Protein AF-A0A2H1KQL1-F1 (afdb_monomer_lite)

InterPro domains:
  IPR047808 Periplasmic metallochaperone CueP-like [NF038094] (17-160)
  IPR047808 Periplasmic metallochaperone CueP-like [PF21172] (20-159)

Secondary structure (DSSP, 8-state):
--HHHHHHHTT-TT--HHHHHHHHHTS-GGGS-SS-EEEE-SSEEEEE-SS-EEEEEPPTTEEEEEE--BSS-----SSEETTT---S-TT-EEEEEEEETTT--EEEEEEEE--TTS-EEEEEESS-EEEEEEEETTEEEEEEEE-STT--SEE---B--

Foldseek 3Di:
DDPQVVCVVLVNHPPAQVRVLVVLLQDALVRFDPQWKWWFALFWIWIDGPPDIDIGGDDQFKGKAKEAEDAPDFDDAFIDISRDAAHPQAQFKKQKWKAFPVPRDTPDGDIDTRHRRRIDMDIDTAQTKIKMWIDGPRWIWIDIFHSYNRTGSYHGPTHTD

Radius of gyration: 15.63 Å; chains: 1; bounding box: 38×32×42 Å

Structure (mmCIF, N/CA/C/O backbone):
data_AF-A0A2H1KQL1-F1
#
_entry.id   AF-A0A2H1KQL1-F1
#
loop_
_atom_site.group_PDB
_atom_site.id
_atom_site.type_symbol
_atom_site.label_atom_id
_atom_site.label_alt_id
_atom_site.label_comp_id
_atom_site.label_asym_id
_atom_site.label_entity_id
_atom_site.label_seq_id
_atom_site.pdbx_PDB_ins_code
_atom_site.Cartn_x
_atom_site.Cartn_y
_atom_site.Cartn_z
_atom_site.occupancy
_atom_site.B_iso_or_equiv
_atom_site.auth_seq_id
_atom_site.auth_comp_id
_atom_site.auth_asym_id
_atom_site.auth_atom_id
_atom_site.pdbx_PDB_model_num
ATOM 1 N N . MET A 1 1 ? 18.008 3.345 -21.629 1.00 81.75 1 MET A N 1
ATOM 2 C CA . MET A 1 1 ? 16.751 3.047 -22.335 1.00 81.75 1 MET A CA 1
ATOM 3 C C . MET A 1 1 ? 15.772 4.168 -21.994 1.00 81.75 1 MET A C 1
ATOM 5 O O . MET A 1 1 ? 15.977 4.831 -20.980 1.00 81.75 1 MET A O 1
ATOM 9 N N . SER A 1 2 ? 14.810 4.505 -22.848 1.00 91.75 2 SER A N 1
ATOM 10 C CA . SER A 1 2 ? 13.774 5.486 -22.477 1.00 91.75 2 SER A CA 1
ATOM 11 C C . SER A 1 2 ? 12.821 4.902 -21.426 1.00 91.75 2 SER A C 1
ATOM 13 O O . SER A 1 2 ? 12.757 3.687 -21.262 1.00 91.75 2 SER A O 1
ATOM 15 N N . THR A 1 3 ? 12.076 5.753 -20.716 1.00 92.56 3 THR A N 1
ATOM 16 C CA . THR A 1 3 ? 11.046 5.309 -19.761 1.00 92.56 3 THR A CA 1
ATOM 17 C C . THR A 1 3 ? 10.024 4.377 -20.415 1.00 92.56 3 THR A C 1
ATOM 19 O O . THR A 1 3 ? 9.712 3.327 -19.874 1.00 92.56 3 THR A O 1
ATOM 22 N N . GLU A 1 4 ? 9.545 4.714 -21.612 1.00 93.56 4 GLU A N 1
ATOM 23 C CA . GLU A 1 4 ? 8.544 3.913 -22.329 1.00 93.56 4 GLU A CA 1
ATOM 24 C C . GLU A 1 4 ? 9.075 2.531 -22.742 1.00 93.56 4 GLU A C 1
ATOM 26 O O . GLU A 1 4 ? 8.373 1.525 -22.614 1.00 93.56 4 GLU A O 1
ATOM 31 N N . GLU A 1 5 ? 10.329 2.464 -23.198 1.00 94.44 5 GLU A N 1
ATOM 32 C CA . GLU A 1 5 ? 10.992 1.194 -23.510 1.00 94.44 5 GLU A CA 1
ATOM 33 C C . GLU A 1 5 ? 11.182 0.341 -22.245 1.00 94.44 5 GLU A C 1
ATOM 35 O O . GLU A 1 5 ? 10.897 -0.852 -22.294 1.00 94.44 5 GLU A O 1
ATOM 40 N N . PHE A 1 6 ? 11.571 0.952 -21.115 1.00 95.56 6 PHE A N 1
ATOM 41 C CA . PHE A 1 6 ? 11.702 0.267 -19.822 1.00 95.56 6 PHE A CA 1
ATOM 42 C C . PHE A 1 6 ? 10.375 -0.350 -19.380 1.00 95.56 6 PHE A C 1
ATOM 44 O O . PHE A 1 6 ? 10.298 -1.542 -19.093 1.00 95.56 6 PHE A O 1
ATOM 51 N N . LEU A 1 7 ? 9.306 0.450 -19.373 1.00 95.88 7 LEU A N 1
ATOM 52 C CA . LEU A 1 7 ? 7.980 -0.026 -18.985 1.00 95.88 7 LEU A CA 1
ATOM 53 C C . LEU A 1 7 ? 7.521 -1.163 -19.900 1.00 95.88 7 LEU A C 1
ATOM 55 O O . LEU A 1 7 ? 7.014 -2.172 -19.425 1.00 95.88 7 LEU A O 1
ATOM 59 N N . SER A 1 8 ? 7.743 -1.040 -21.209 1.00 95.44 8 SER A N 1
ATOM 60 C CA . SER A 1 8 ? 7.363 -2.076 -22.173 1.00 95.44 8 SER A CA 1
ATOM 61 C C . SER A 1 8 ? 8.130 -3.387 -21.976 1.00 95.44 8 SER A C 1
ATOM 63 O O . SER A 1 8 ? 7.524 -4.453 -22.084 1.00 95.44 8 SER A O 1
ATOM 65 N N . GLU A 1 9 ? 9.431 -3.330 -21.671 1.00 94.19 9 GLU A N 1
ATOM 66 C CA . GLU A 1 9 ? 10.261 -4.510 -21.377 1.00 94.19 9 GLU A CA 1
ATOM 67 C C . GLU A 1 9 ? 9.745 -5.280 -20.155 1.00 94.19 9 GLU A C 1
ATOM 69 O O . GLU A 1 9 ? 9.715 -6.510 -20.168 1.00 94.19 9 GLU A O 1
ATOM 74 N N . HIS A 1 10 ? 9.243 -4.560 -19.152 1.00 94.31 10 HIS A N 1
ATOM 75 C CA . HIS A 1 10 ? 8.687 -5.131 -17.926 1.00 94.31 10 HIS A CA 1
ATOM 76 C C . HIS A 1 10 ? 7.168 -5.383 -17.974 1.00 94.31 10 HIS A C 1
ATOM 78 O O . HIS A 1 10 ? 6.561 -5.673 -16.947 1.00 94.31 10 HIS A O 1
ATOM 84 N N . GLY A 1 11 ? 6.532 -5.295 -19.150 1.00 94.25 11 GLY A N 1
ATOM 85 C CA . GLY A 1 11 ? 5.097 -5.574 -19.310 1.00 94.25 11 GLY A CA 1
ATOM 86 C C . GLY A 1 11 ? 4.151 -4.470 -18.815 1.00 94.25 11 GLY A C 1
ATOM 87 O O . GLY A 1 11 ? 2.943 -4.674 -18.790 1.00 94.25 11 GLY A O 1
ATOM 88 N N . LEU A 1 12 ? 4.684 -3.293 -18.488 1.00 96.69 12 LEU A N 1
ATOM 89 C CA . LEU A 1 12 ? 3.972 -2.104 -17.999 1.00 96.69 12 LEU A CA 1
ATOM 90 C C . LEU A 1 12 ? 3.763 -1.043 -19.095 1.00 96.69 12 LEU A C 1
ATOM 92 O O . LEU A 1 12 ? 3.400 0.100 -18.823 1.00 96.69 12 LEU A O 1
ATOM 96 N N . GLY A 1 13 ? 4.052 -1.383 -20.353 1.00 96.38 13 GLY A N 1
ATOM 97 C CA . GLY A 1 13 ? 3.994 -0.448 -21.473 1.00 96.38 13 GLY A CA 1
ATOM 98 C C . GLY A 1 13 ? 2.612 0.194 -21.628 1.00 96.38 13 GLY A C 1
ATOM 99 O O . GLY A 1 13 ? 1.617 -0.501 -21.826 1.00 96.38 13 GLY A O 1
ATOM 100 N N . GLY A 1 14 ? 2.569 1.527 -21.580 1.00 95.38 14 GLY A N 1
ATOM 101 C CA . GLY A 1 14 ? 1.341 2.312 -21.721 1.00 95.38 14 GLY A CA 1
ATOM 102 C C . GLY A 1 14 ? 0.488 2.431 -20.455 1.00 95.38 14 GLY A C 1
ATOM 103 O O . GLY A 1 14 ? -0.539 3.098 -20.532 1.00 95.38 14 GLY A O 1
ATOM 104 N N . MET A 1 15 ? 0.905 1.828 -19.336 1.00 97.75 15 MET A N 1
ATOM 105 C CA . MET A 1 15 ? 0.253 1.992 -18.035 1.00 97.75 15 MET A CA 1
ATOM 106 C C . MET A 1 15 ? 0.673 3.307 -17.375 1.00 97.75 15 MET A C 1
ATOM 108 O O . MET A 1 15 ? 1.839 3.708 -17.466 1.00 97.75 15 MET A O 1
ATOM 112 N N . ASP A 1 16 ? -0.259 3.959 -16.685 1.00 96.75 16 ASP A N 1
ATOM 113 C CA . ASP A 1 16 ? 0.079 4.993 -15.704 1.00 96.75 16 ASP A CA 1
ATOM 114 C C . ASP A 1 16 ? 0.511 4.388 -14.349 1.00 96.75 16 ASP A C 1
ATOM 116 O O . ASP A 1 16 ? 0.588 3.168 -14.185 1.00 96.75 16 ASP A O 1
ATOM 120 N N . ALA A 1 17 ? 0.839 5.238 -13.368 1.00 97.19 17 ALA A N 1
ATOM 121 C CA . ALA A 1 17 ? 1.274 4.788 -12.044 1.00 97.19 17 ALA A CA 1
ATOM 122 C C . ALA A 1 17 ? 0.214 3.939 -11.319 1.00 97.19 17 ALA A C 1
ATOM 124 O O . ALA A 1 17 ? 0.558 2.956 -10.665 1.00 97.19 17 ALA A O 1
ATOM 125 N N . VAL A 1 18 ? -1.068 4.300 -11.448 1.00 97.56 18 VAL A N 1
ATOM 126 C CA . VAL A 1 18 ? -2.184 3.600 -10.797 1.00 97.56 18 VAL A CA 1
ATOM 127 C C . VAL A 1 18 ? -2.341 2.214 -11.408 1.00 97.56 18 VAL A C 1
ATOM 129 O O . VAL A 1 18 ? -2.368 1.217 -10.689 1.00 97.56 18 VAL A O 1
ATOM 132 N N . GLU A 1 19 ? -2.379 2.147 -12.737 1.00 97.88 19 GLU A N 1
ATOM 133 C CA . GLU A 1 19 ? -2.488 0.895 -13.482 1.00 97.88 19 GLU A CA 1
ATOM 134 C C . GLU A 1 19 ? -1.290 -0.028 -13.218 1.00 97.88 19 GLU A C 1
ATOM 136 O O . GLU A 1 19 ? -1.475 -1.231 -13.030 1.00 97.88 19 GLU A O 1
ATOM 141 N N . ALA A 1 20 ? -0.073 0.523 -13.149 1.00 97.75 20 ALA A N 1
ATOM 142 C CA . ALA A 1 20 ? 1.133 -0.244 -12.848 1.00 97.75 20 ALA A CA 1
ATOM 143 C C . ALA A 1 20 ? 1.121 -0.814 -11.419 1.00 97.75 20 ALA A C 1
ATOM 145 O O . ALA A 1 20 ? 1.458 -1.985 -11.232 1.00 97.75 20 ALA A O 1
ATOM 146 N N . ILE A 1 21 ? 0.712 -0.022 -10.420 1.00 98.12 21 ILE A N 1
ATOM 147 C CA . ILE A 1 21 ? 0.576 -0.481 -9.028 1.00 98.12 21 ILE A CA 1
ATOM 148 C C . ILE A 1 21 ? -0.454 -1.606 -8.935 1.00 98.12 21 ILE A C 1
ATOM 150 O O . ILE A 1 21 ? -0.135 -2.683 -8.426 1.00 98.12 21 ILE A O 1
ATOM 154 N N . ASP A 1 22 ? -1.660 -1.382 -9.464 1.00 97.00 22 ASP A N 1
ATOM 155 C CA . ASP A 1 22 ? -2.749 -2.358 -9.401 1.00 97.00 22 ASP A CA 1
ATOM 156 C C . ASP A 1 22 ? -2.356 -3.667 -10.098 1.00 97.00 22 ASP A C 1
ATOM 158 O O . ASP A 1 22 ? -2.635 -4.753 -9.584 1.00 97.00 22 ASP A O 1
ATOM 162 N N . HIS A 1 23 ? -1.682 -3.573 -11.249 1.00 96.62 23 HIS A N 1
ATOM 163 C CA . HIS A 1 23 ? -1.201 -4.731 -11.996 1.00 96.62 23 HIS A CA 1
ATOM 164 C C . HIS A 1 23 ? -0.169 -5.542 -11.205 1.00 96.62 23 HIS A C 1
ATOM 166 O O . HIS A 1 23 ? -0.309 -6.761 -11.083 1.00 96.62 23 HIS A O 1
ATOM 172 N N . LEU A 1 24 ? 0.855 -4.878 -10.663 1.00 97.00 24 LEU A N 1
ATOM 173 C CA . LEU A 1 24 ? 1.969 -5.539 -9.984 1.00 97.00 24 LEU A CA 1
ATOM 174 C C . LEU A 1 24 ? 1.575 -6.113 -8.617 1.00 97.00 24 LEU A C 1
ATOM 176 O O . LEU A 1 24 ? 2.013 -7.216 -8.285 1.00 97.00 24 LEU A O 1
ATOM 180 N N . ASP A 1 25 ? 0.746 -5.424 -7.821 1.00 96.44 25 ASP A N 1
ATOM 181 C CA . ASP A 1 25 ? 0.371 -5.934 -6.489 1.00 96.44 25 ASP A CA 1
ATOM 182 C C . ASP A 1 25 ? -0.496 -7.197 -6.595 1.00 96.44 25 ASP A C 1
ATOM 184 O O . ASP A 1 25 ? -0.340 -8.145 -5.821 1.00 96.44 25 ASP A O 1
ATOM 188 N N . GLN A 1 26 ? -1.368 -7.239 -7.608 1.00 95.19 26 GLN A N 1
ATOM 189 C CA . GLN A 1 26 ? -2.267 -8.364 -7.883 1.00 95.19 26 GLN A CA 1
ATOM 190 C C . GLN A 1 26 ? -1.593 -9.513 -8.640 1.00 95.19 26 GLN A C 1
ATOM 192 O O . GLN A 1 26 ? -2.182 -10.589 -8.776 1.00 95.19 26 GLN A O 1
ATOM 197 N N . GLN A 1 27 ? -0.372 -9.312 -9.140 1.00 95.62 27 GLN A N 1
ATOM 198 C CA . GLN A 1 27 ? 0.364 -10.346 -9.853 1.00 95.62 27 GLN A CA 1
ATOM 199 C C . GLN A 1 27 ? 0.666 -11.524 -8.922 1.00 95.62 27 GLN A C 1
ATOM 201 O O . GLN A 1 27 ? 1.243 -11.353 -7.839 1.00 95.62 27 GLN A O 1
ATOM 206 N N . ALA A 1 28 ? 0.293 -12.725 -9.378 1.00 95.69 28 ALA A N 1
ATOM 207 C CA . ALA A 1 28 ? 0.556 -13.974 -8.676 1.00 95.69 28 ALA A CA 1
ATOM 208 C C . ALA A 1 28 ? 2.045 -14.087 -8.353 1.00 95.69 28 ALA A C 1
ATOM 210 O O . ALA A 1 28 ? 2.900 -13.751 -9.173 1.00 95.69 28 ALA A O 1
ATOM 211 N N . VAL A 1 29 ? 2.364 -14.561 -7.154 1.00 94.62 29 VAL A N 1
ATOM 212 C CA . VAL A 1 29 ? 3.724 -14.474 -6.625 1.00 94.62 29 VAL A CA 1
ATOM 213 C C . VAL A 1 29 ? 4.714 -15.288 -7.459 1.00 94.62 29 VAL A C 1
ATOM 215 O O . VAL A 1 29 ? 5.859 -14.869 -7.621 1.00 94.62 29 VAL A O 1
ATOM 218 N N . ASP A 1 30 ? 4.269 -16.412 -8.019 1.00 94.31 30 ASP A N 1
ATOM 219 C CA . ASP A 1 30 ? 5.075 -17.262 -8.902 1.00 94.31 30 ASP A CA 1
ATOM 220 C C . ASP A 1 30 ? 5.325 -16.637 -10.287 1.00 94.31 30 ASP A C 1
ATOM 222 O O . ASP A 1 30 ? 6.279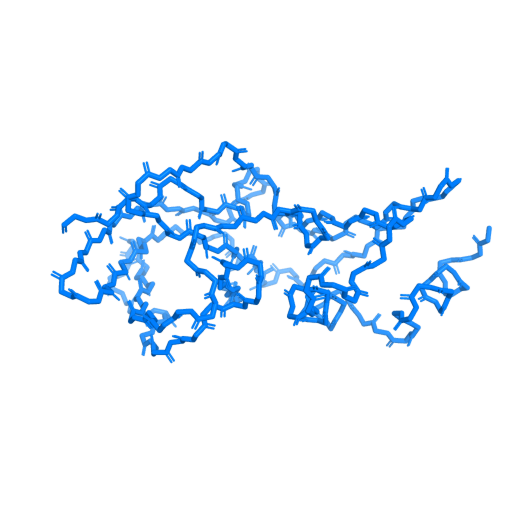 -17.020 -10.965 1.00 94.31 30 ASP A O 1
ATOM 226 N N . ASP A 1 31 ? 4.508 -15.660 -10.691 1.00 93.12 31 ASP A N 1
ATOM 227 C CA . ASP A 1 31 ? 4.631 -14.958 -11.971 1.00 93.12 31 ASP A CA 1
ATOM 228 C C . ASP A 1 31 ? 5.442 -13.659 -11.854 1.00 93.12 31 ASP A C 1
ATOM 230 O O . ASP A 1 31 ? 5.703 -13.015 -12.872 1.00 93.12 31 ASP A O 1
ATOM 234 N N . ARG A 1 32 ? 5.825 -13.237 -10.640 1.00 92.38 32 ARG A N 1
ATOM 235 C CA . ARG A 1 32 ? 6.496 -11.949 -10.419 1.00 92.38 32 ARG A CA 1
ATOM 236 C C . ARG A 1 32 ? 7.891 -11.909 -11.053 1.00 92.38 32 ARG A C 1
ATOM 238 O O . ARG A 1 32 ? 8.660 -12.865 -10.912 1.00 92.38 32 ARG A O 1
ATOM 245 N N . PRO A 1 33 ? 8.255 -10.788 -11.701 1.00 89.25 33 PRO A N 1
ATOM 246 C CA . PRO A 1 33 ? 9.581 -10.618 -12.282 1.00 89.25 33 PRO A CA 1
ATOM 247 C C . PRO A 1 33 ? 10.662 -10.660 -11.196 1.00 89.25 33 PRO A C 1
ATOM 249 O O . PRO A 1 33 ? 10.550 -10.012 -10.157 1.00 89.25 33 PRO A O 1
ATOM 252 N N . SER A 1 34 ? 11.732 -11.420 -11.438 1.00 89.69 34 SER A N 1
ATOM 253 C CA . SER A 1 34 ? 12.873 -11.509 -10.515 1.00 89.69 34 SER A CA 1
ATOM 254 C C . SER A 1 34 ? 13.871 -10.359 -10.665 1.00 89.69 34 SER A C 1
ATOM 256 O O . SER A 1 34 ? 14.737 -10.179 -9.814 1.00 89.69 34 SER A O 1
ATOM 258 N N . ASP A 1 35 ? 13.790 -9.637 -11.777 1.00 92.62 35 ASP A N 1
ATOM 259 C CA . ASP A 1 35 ? 14.696 -8.577 -12.218 1.00 92.62 35 ASP A CA 1
ATOM 260 C C . ASP A 1 35 ? 14.091 -7.171 -12.082 1.00 92.62 35 ASP A C 1
ATOM 262 O O . ASP A 1 35 ? 14.738 -6.197 -12.458 1.00 92.62 35 ASP A O 1
ATOM 266 N N . LEU A 1 36 ? 12.882 -7.061 -11.520 1.00 95.94 36 LEU A N 1
ATOM 267 C CA . LEU A 1 36 ? 12.198 -5.796 -11.271 1.00 95.94 36 LEU A CA 1
ATOM 268 C C . LEU A 1 36 ? 11.857 -5.643 -9.785 1.00 95.94 36 LEU A C 1
ATOM 270 O O . LEU A 1 36 ? 11.094 -6.416 -9.197 1.00 95.94 36 LEU A O 1
ATOM 274 N N . MET A 1 37 ? 12.377 -4.582 -9.185 1.00 96.75 37 MET A N 1
ATOM 275 C CA . MET A 1 37 ? 11.943 -4.091 -7.886 1.00 96.75 37 MET A CA 1
ATOM 276 C C . MET A 1 37 ? 10.946 -2.957 -8.095 1.00 96.75 37 MET A C 1
ATOM 278 O O . MET A 1 37 ? 11.219 -2.026 -8.844 1.00 96.75 37 MET A O 1
ATOM 282 N N . ALA A 1 38 ? 9.798 -3.034 -7.431 1.00 97.50 38 ALA A N 1
ATOM 283 C CA . ALA A 1 38 ? 8.793 -1.983 -7.477 1.00 97.50 38 ALA A CA 1
ATOM 284 C C . ALA A 1 38 ? 8.386 -1.599 -6.054 1.00 97.50 38 ALA A C 1
ATOM 286 O O . ALA A 1 38 ? 7.992 -2.463 -5.261 1.00 97.50 38 ALA A O 1
ATOM 287 N N . SER A 1 39 ? 8.515 -0.312 -5.744 1.00 98.00 39 SER A N 1
ATOM 288 C CA . SER A 1 39 ? 8.266 0.263 -4.424 1.00 98.00 39 SER A CA 1
ATOM 289 C C . SER A 1 39 ? 7.326 1.453 -4.533 1.00 98.00 39 SER A C 1
ATOM 291 O O . SER A 1 39 ? 7.538 2.339 -5.358 1.00 98.00 39 SER A O 1
ATOM 293 N N . VAL A 1 40 ? 6.293 1.464 -3.696 1.00 97.88 40 VAL A N 1
ATOM 294 C CA . VAL A 1 40 ? 5.293 2.534 -3.661 1.00 97.88 40 VAL A CA 1
ATOM 295 C C . VAL A 1 40 ? 5.632 3.504 -2.542 1.00 97.88 40 VAL A C 1
ATOM 297 O O . VAL A 1 40 ? 5.676 3.118 -1.373 1.00 97.88 40 VAL A O 1
ATOM 300 N N . TYR A 1 41 ? 5.851 4.756 -2.906 1.00 96.69 41 TYR A N 1
ATOM 301 C CA . TYR A 1 41 ? 6.018 5.897 -2.015 1.00 96.69 41 TYR A CA 1
ATOM 302 C C . TYR A 1 41 ? 4.707 6.707 -1.973 1.00 96.69 41 TYR A C 1
ATOM 304 O O . TYR A 1 41 ? 3.784 6.406 -2.736 1.00 96.69 41 TYR A O 1
ATOM 312 N N . PRO A 1 42 ? 4.570 7.687 -1.061 1.00 94.56 42 PRO A N 1
ATOM 313 C CA . PRO A 1 42 ? 3.327 8.448 -0.912 1.00 94.56 42 PRO A CA 1
ATOM 314 C C . PRO A 1 42 ? 2.848 9.147 -2.193 1.00 94.56 42 PRO A C 1
ATOM 316 O O . PRO A 1 42 ? 1.643 9.184 -2.446 1.00 94.56 42 PRO A O 1
ATOM 319 N N . ASP A 1 43 ? 3.782 9.656 -2.996 1.00 95.19 43 ASP A N 1
ATOM 320 C CA . ASP A 1 43 ? 3.554 10.481 -4.187 1.00 95.19 43 ASP A CA 1
ATOM 321 C C . ASP A 1 43 ? 4.113 9.876 -5.486 1.00 95.19 43 ASP A C 1
ATOM 323 O O . ASP A 1 43 ? 3.865 10.408 -6.566 1.00 95.19 43 ASP A O 1
ATOM 327 N N . GLU A 1 44 ? 4.816 8.745 -5.420 1.00 97.12 44 GLU A N 1
ATOM 328 C CA . GLU A 1 44 ? 5.447 8.121 -6.586 1.00 97.12 44 GLU A CA 1
ATOM 329 C C . GLU A 1 44 ? 5.542 6.590 -6.475 1.00 97.12 44 GLU A C 1
ATOM 331 O O . GLU A 1 44 ? 5.558 6.006 -5.391 1.00 97.12 44 GLU A O 1
ATOM 336 N N . VAL A 1 45 ? 5.625 5.910 -7.617 1.00 98.25 45 VAL A N 1
ATOM 337 C CA . VAL A 1 45 ? 6.078 4.517 -7.688 1.00 98.25 45 VAL A CA 1
ATOM 338 C C . VAL A 1 45 ? 7.437 4.474 -8.363 1.00 98.25 45 VAL A C 1
ATOM 340 O O . VAL A 1 45 ? 7.624 4.977 -9.474 1.00 98.25 45 VAL A O 1
ATOM 343 N N . VAL A 1 46 ? 8.389 3.846 -7.681 1.00 98.19 46 VAL A N 1
ATOM 344 C CA . VAL A 1 46 ? 9.757 3.667 -8.161 1.00 98.19 46 VAL A CA 1
ATOM 345 C C . VAL A 1 46 ? 9.918 2.236 -8.652 1.00 98.19 46 VAL A C 1
ATOM 347 O O . VAL A 1 46 ? 9.699 1.272 -7.914 1.00 98.19 46 VAL A O 1
ATOM 350 N N . LEU A 1 47 ? 10.302 2.108 -9.917 1.00 97.94 47 LEU A N 1
ATOM 351 C CA . LEU A 1 47 ? 10.523 0.861 -10.634 1.00 97.94 47 LEU A CA 1
ATOM 352 C C . LEU A 1 47 ? 12.013 0.743 -10.964 1.00 97.94 47 LEU A C 1
ATOM 354 O O . LEU A 1 47 ? 12.532 1.476 -11.805 1.00 97.94 47 LEU A O 1
ATOM 358 N N . ALA A 1 48 ? 12.707 -0.188 -10.323 1.00 97.00 48 ALA A N 1
ATOM 359 C CA . ALA A 1 48 ? 14.135 -0.412 -10.499 1.00 97.00 48 ALA A CA 1
ATOM 360 C C . ALA A 1 48 ? 14.398 -1.773 -11.157 1.00 97.00 48 ALA A C 1
ATOM 362 O O . ALA A 1 48 ? 14.095 -2.822 -10.588 1.00 97.00 48 ALA A O 1
ATOM 363 N N . GLY A 1 49 ? 14.978 -1.743 -12.358 1.00 93.50 49 GLY A N 1
ATOM 364 C CA . GLY A 1 49 ? 15.556 -2.912 -13.023 1.00 93.50 49 GLY A CA 1
ATOM 365 C C . GLY A 1 49 ? 17.056 -3.052 -12.731 1.00 93.50 49 GLY A C 1
ATOM 366 O O . GLY A 1 49 ? 17.620 -2.322 -11.917 1.00 93.50 49 GLY A O 1
ATOM 367 N N . GLU A 1 50 ? 17.755 -3.946 -13.440 1.00 87.94 50 GLU A N 1
ATOM 368 C CA . GLU A 1 50 ? 19.185 -4.216 -13.181 1.00 87.94 50 GLU A CA 1
ATOM 369 C C . GLU A 1 50 ? 20.117 -3.004 -13.392 1.00 87.94 50 GLU A C 1
ATOM 371 O O . GLU A 1 50 ? 21.148 -2.882 -12.729 1.00 87.94 50 GLU A O 1
ATOM 376 N N . ALA A 1 51 ? 19.793 -2.124 -14.345 1.00 88.25 51 ALA A N 1
ATOM 377 C CA . ALA A 1 51 ? 20.683 -1.043 -14.788 1.00 88.25 51 ALA A CA 1
ATOM 378 C C . ALA A 1 51 ? 20.024 0.344 -14.835 1.00 88.25 51 ALA A C 1
ATOM 380 O O . ALA A 1 51 ? 20.702 1.333 -15.128 1.00 88.25 51 ALA A O 1
ATOM 381 N N . GLN A 1 52 ? 18.715 0.420 -14.605 1.00 92.25 52 GLN A N 1
ATOM 382 C CA . GLN A 1 52 ? 17.935 1.643 -14.738 1.00 92.25 52 GLN A CA 1
ATOM 383 C C . GLN A 1 52 ? 16.800 1.662 -13.718 1.00 92.25 52 GLN A C 1
ATOM 385 O O . GLN A 1 52 ? 16.221 0.627 -13.403 1.00 92.25 52 GLN A O 1
ATOM 390 N N . GLU A 1 53 ? 16.481 2.868 -13.264 1.00 95.44 53 GLU A N 1
ATOM 391 C CA . GLU A 1 53 ? 15.331 3.180 -12.431 1.00 95.44 53 GLU A CA 1
ATOM 392 C C . GLU A 1 53 ? 14.410 4.144 -13.188 1.00 95.44 53 GLU A C 1
ATOM 394 O O . GLU A 1 53 ? 14.874 5.006 -13.947 1.00 95.44 53 GLU A O 1
ATOM 399 N N . VAL A 1 54 ? 13.107 3.954 -13.019 1.00 97.06 54 VAL A N 1
ATOM 400 C CA . VAL A 1 54 ? 12.032 4.781 -13.561 1.00 97.06 54 VAL A CA 1
ATOM 401 C C . VAL A 1 54 ? 11.080 5.121 -12.426 1.00 97.06 54 VAL A C 1
ATOM 403 O O . VAL A 1 54 ? 10.634 4.240 -11.700 1.00 97.06 54 VAL A O 1
ATOM 406 N N . THR A 1 55 ? 10.723 6.394 -12.343 1.00 98.00 55 THR A N 1
ATOM 407 C CA . THR A 1 55 ? 9.717 6.908 -11.418 1.00 98.00 55 THR A CA 1
ATOM 408 C C . THR A 1 55 ? 8.462 7.284 -12.191 1.00 98.00 55 THR A C 1
ATOM 410 O O . THR A 1 55 ? 8.566 7.906 -13.255 1.00 98.00 55 THR A O 1
ATOM 413 N N . LEU A 1 56 ? 7.293 6.929 -11.657 1.00 97.88 56 LEU A N 1
ATOM 414 C CA . LEU A 1 56 ? 5.997 7.419 -12.120 1.00 97.88 56 LEU A CA 1
ATOM 415 C C . LEU A 1 56 ? 5.291 8.143 -10.969 1.00 97.88 56 LEU A C 1
ATOM 417 O O . LEU A 1 56 ? 5.088 7.552 -9.910 1.00 97.88 56 LEU A O 1
ATOM 421 N N . ASP A 1 57 ? 4.900 9.395 -11.196 1.00 97.62 57 ASP A N 1
ATOM 422 C CA . ASP A 1 57 ? 4.173 10.194 -10.206 1.00 97.62 57 ASP A CA 1
ATOM 423 C C . ASP A 1 57 ? 2.755 9.632 -9.991 1.00 97.62 57 ASP A C 1
ATOM 425 O O . ASP A 1 57 ? 2.048 9.292 -10.951 1.00 97.62 57 ASP A O 1
ATOM 429 N N . LEU A 1 58 ? 2.321 9.551 -8.734 1.00 96.31 58 LEU A N 1
ATOM 430 C CA . LEU A 1 58 ? 0.937 9.246 -8.380 1.00 96.31 58 LEU A CA 1
ATOM 431 C C . LEU A 1 58 ? 0.051 10.489 -8.581 1.00 96.31 58 LEU A C 1
ATOM 433 O O . LEU A 1 58 ? 0.524 11.626 -8.563 1.00 96.31 58 LEU A O 1
ATOM 437 N N . PRO A 1 59 ? -1.269 10.308 -8.759 1.00 95.50 59 PRO A N 1
ATOM 438 C CA . PRO A 1 59 ? -2.203 11.430 -8.773 1.00 95.50 59 PRO A CA 1
ATOM 439 C C . PRO A 1 59 ? -2.200 12.194 -7.437 1.00 95.50 59 PRO A C 1
ATOM 441 O O . PRO A 1 59 ? -2.370 11.576 -6.393 1.00 95.50 59 PRO A O 1
ATOM 444 N N . GLU A 1 60 ? -2.134 13.532 -7.470 1.00 91.12 60 GLU A N 1
ATOM 445 C CA . GLU A 1 60 ? -2.017 14.393 -6.270 1.00 91.12 60 GLU A CA 1
ATOM 446 C C . GLU A 1 60 ? -3.102 14.161 -5.195 1.00 91.12 60 GLU A C 1
ATOM 448 O O . GLU A 1 60 ? -2.871 14.408 -4.015 1.00 91.12 60 GLU A O 1
ATOM 453 N N . GLU A 1 61 ? -4.295 13.699 -5.581 1.00 92.44 61 GLU A N 1
ATOM 454 C CA . GLU A 1 61 ? -5.447 13.504 -4.684 1.00 92.44 61 GLU A CA 1
ATOM 455 C C . GLU A 1 61 ? -5.578 12.066 -4.145 1.00 92.44 61 GLU A C 1
ATOM 457 O O . GLU A 1 61 ? -6.578 11.734 -3.499 1.00 92.44 61 GLU A O 1
ATOM 462 N N . LYS A 1 62 ? -4.625 11.178 -4.453 1.00 93.31 62 LYS A N 1
ATOM 463 C CA . LYS A 1 62 ? -4.703 9.758 -4.101 1.00 93.31 62 LYS A CA 1
ATOM 464 C C . LYS A 1 62 ? -3.389 9.234 -3.552 1.00 93.31 62 LYS A C 1
ATOM 466 O O . LYS A 1 62 ? -2.328 9.489 -4.103 1.00 93.31 62 LYS A O 1
ATOM 471 N N . SER A 1 63 ? -3.502 8.370 -2.556 1.00 96.38 63 SER A N 1
ATOM 472 C CA . SER A 1 63 ? -2.390 7.581 -2.041 1.00 96.38 63 SER A CA 1
ATOM 473 C C . SER A 1 63 ? -2.760 6.106 -2.042 1.00 96.38 63 SER A C 1
ATOM 475 O O . SER A 1 63 ? -3.926 5.739 -1.862 1.00 96.38 63 SER A O 1
ATOM 477 N N . TYR A 1 64 ? -1.759 5.260 -2.255 1.00 97.56 64 TYR A N 1
ATOM 478 C CA . TYR A 1 64 ? -1.919 3.817 -2.189 1.00 97.56 64 TYR A CA 1
ATOM 479 C C . TYR A 1 64 ? -1.396 3.293 -0.858 1.00 97.56 64 TYR A C 1
ATOM 481 O O . TYR A 1 64 ? -0.249 3.541 -0.484 1.00 97.56 64 TYR A O 1
ATOM 489 N N . VAL A 1 65 ? -2.239 2.546 -0.154 1.00 97.19 65 VAL A N 1
ATOM 490 C CA . VAL A 1 65 ? -1.891 1.896 1.108 1.00 97.19 65 VAL A CA 1
ATOM 491 C C . VAL A 1 65 ? -2.129 0.406 0.956 1.00 97.19 65 VAL A C 1
ATOM 493 O O . VAL A 1 65 ? -3.243 -0.026 0.660 1.00 97.19 65 VAL A O 1
ATOM 496 N N . SER A 1 66 ? -1.082 -0.386 1.169 1.00 97.88 66 SER A N 1
ATOM 497 C CA . SER A 1 66 ? -1.152 -1.842 1.116 1.00 97.88 66 SER A CA 1
ATOM 498 C C . SER A 1 66 ? -1.064 -2.427 2.518 1.00 97.88 66 SER A C 1
ATOM 500 O O . SER A 1 66 ? -0.166 -2.099 3.295 1.00 97.88 66 SER A O 1
ATOM 502 N N . ILE A 1 67 ? -2.024 -3.282 2.861 1.00 98.00 67 ILE A N 1
ATOM 503 C CA . ILE A 1 67 ? -2.246 -3.763 4.224 1.00 98.00 67 ILE A CA 1
ATOM 504 C C . ILE A 1 67 ? -2.063 -5.279 4.259 1.00 98.00 67 ILE A C 1
ATOM 506 O O . ILE A 1 67 ? -2.749 -6.003 3.540 1.00 98.00 67 ILE A O 1
ATOM 510 N N . ALA A 1 68 ? -1.181 -5.767 5.129 1.00 98.19 68 ALA A N 1
ATOM 511 C CA . ALA A 1 68 ? -0.997 -7.192 5.399 1.00 98.19 68 ALA A CA 1
ATOM 512 C C . ALA A 1 68 ? -1.222 -7.478 6.891 1.00 98.19 68 ALA A C 1
ATOM 514 O O . ALA A 1 68 ? -0.287 -7.380 7.693 1.00 98.19 68 ALA A O 1
ATOM 515 N N . PRO A 1 69 ? -2.456 -7.833 7.294 1.00 97.62 69 PRO A N 1
ATOM 516 C CA . PRO A 1 69 ? -2.721 -8.235 8.665 1.00 97.62 69 PRO A CA 1
ATOM 517 C C . PRO A 1 69 ? -2.086 -9.593 8.977 1.00 97.62 69 PRO A C 1
ATOM 519 O O . PRO A 1 69 ? -1.880 -10.431 8.096 1.00 97.62 69 PRO A O 1
ATOM 522 N N . TYR A 1 70 ? -1.815 -9.835 10.258 1.00 98.25 70 TYR A N 1
ATOM 523 C CA . TYR A 1 70 ? -1.221 -11.089 10.715 1.00 98.25 70 TYR A CA 1
ATOM 524 C C . TYR A 1 70 ? -1.815 -11.580 12.035 1.00 98.25 70 TYR A C 1
ATOM 526 O O . TYR A 1 70 ? -2.297 -10.818 12.867 1.00 98.25 70 TYR A O 1
ATOM 534 N N . VAL A 1 71 ? -1.739 -12.882 12.261 1.00 97.56 71 VAL A N 1
ATOM 535 C CA . VAL A 1 71 ? -2.085 -13.567 13.509 1.00 97.56 71 VAL A CA 1
ATOM 536 C C . VAL A 1 71 ? -0.813 -13.958 14.264 1.00 97.56 71 VAL A C 1
ATOM 538 O O . VAL A 1 71 ? -0.715 -13.715 15.477 1.00 97.56 71 VAL A O 1
ATOM 541 N N . SER A 1 72 ? 0.154 -14.580 13.574 1.00 96.06 72 SER A N 1
ATOM 542 C CA . SER A 1 72 ? 1.313 -15.208 14.227 1.00 96.06 72 SER A CA 1
ATOM 543 C C . SER A 1 72 ? 2.627 -14.490 13.957 1.00 96.06 72 SER A C 1
ATOM 545 O O . SER A 1 72 ? 3.395 -14.290 14.898 1.00 96.06 72 SER A O 1
ATOM 547 N N . THR A 1 73 ? 2.929 -14.129 12.711 1.00 94.25 73 THR A N 1
ATOM 548 C CA . THR A 1 73 ? 4.210 -13.498 12.344 1.00 94.25 73 THR A CA 1
ATOM 549 C C . THR A 1 73 ? 4.018 -12.346 11.366 1.00 94.25 73 THR A C 1
ATOM 551 O O . THR A 1 73 ? 3.183 -12.418 10.474 1.00 94.25 73 THR A O 1
ATOM 554 N N . THR A 1 74 ? 4.835 -11.306 11.529 1.00 97.06 74 THR A N 1
ATOM 555 C CA . THR A 1 74 ? 4.917 -10.156 10.626 1.00 97.06 74 THR A CA 1
ATOM 556 C C . THR A 1 74 ? 6.376 -9.823 10.305 1.00 97.06 74 THR A C 1
ATOM 558 O O . THR A 1 74 ? 7.296 -10.484 10.799 1.00 97.06 74 THR A O 1
ATOM 561 N N . HIS A 1 75 ? 6.577 -8.809 9.474 1.00 93.62 75 HIS A N 1
ATOM 562 C CA . HIS A 1 75 ? 7.864 -8.202 9.168 1.00 93.62 75 HIS A CA 1
ATOM 563 C C . HIS A 1 75 ? 7.722 -6.679 9.125 1.00 93.62 75 HIS A C 1
ATOM 565 O O . HIS A 1 75 ? 6.659 -6.157 8.786 1.00 93.62 75 HIS A O 1
ATOM 571 N N . ASP A 1 76 ? 8.810 -5.976 9.431 1.00 91.75 76 ASP A N 1
ATOM 572 C CA . ASP A 1 76 ? 8.847 -4.522 9.313 1.00 91.75 76 ASP A CA 1
ATOM 573 C C . ASP A 1 76 ? 8.835 -4.135 7.826 1.00 91.75 76 ASP A C 1
ATOM 575 O O . ASP A 1 76 ? 9.626 -4.651 7.029 1.00 91.75 76 ASP A O 1
ATOM 579 N N . CYS A 1 77 ? 7.938 -3.226 7.452 1.00 91.81 77 CYS A N 1
ATOM 580 C CA . CYS A 1 77 ? 7.788 -2.715 6.095 1.00 91.81 77 CYS A CA 1
ATOM 581 C C . CYS A 1 77 ? 7.295 -1.271 6.180 1.00 91.81 77 CYS A C 1
ATOM 583 O O . CYS A 1 77 ? 6.305 -1.006 6.850 1.00 91.81 77 CYS A O 1
ATOM 585 N N . PHE A 1 78 ? 7.998 -0.336 5.539 1.00 94.12 78 PHE A N 1
ATOM 586 C CA . PHE A 1 78 ? 7.624 1.083 5.571 1.00 94.12 78 PHE A CA 1
ATOM 587 C C . PHE A 1 78 ? 7.010 1.520 4.239 1.00 94.12 78 PHE A C 1
ATOM 589 O O . PHE A 1 78 ? 5.864 1.959 4.192 1.00 94.12 78 PHE A O 1
ATOM 596 N N . TYR A 1 79 ? 7.743 1.307 3.145 1.00 96.19 79 TYR A N 1
ATOM 597 C CA . TYR A 1 79 ? 7.229 1.475 1.789 1.00 96.19 79 TYR A CA 1
ATOM 598 C C . TYR A 1 79 ? 6.873 0.122 1.193 1.00 96.19 79 TYR A C 1
ATOM 600 O O . TYR A 1 79 ? 7.659 -0.825 1.288 1.00 96.19 79 TYR A O 1
ATOM 608 N N . HIS A 1 80 ? 5.686 0.026 0.598 1.00 96.06 80 HIS A N 1
ATOM 609 C CA . HIS A 1 80 ? 5.185 -1.236 0.071 1.00 96.06 80 HIS A CA 1
ATOM 610 C C . HIS A 1 80 ? 6.034 -1.688 -1.108 1.00 96.06 80 HIS A C 1
ATOM 612 O O . HIS A 1 80 ? 6.241 -0.930 -2.056 1.00 96.06 80 HIS A O 1
ATOM 618 N N . SER A 1 81 ? 6.515 -2.931 -1.062 1.00 95.19 81 SER A N 1
ATOM 619 C CA . SER A 1 81 ? 7.168 -3.553 -2.209 1.00 95.19 81 SER A CA 1
ATOM 620 C C . SER A 1 81 ? 6.190 -4.463 -2.936 1.00 95.19 81 SER A C 1
ATOM 622 O O . SER A 1 81 ? 5.861 -5.552 -2.460 1.00 95.19 81 SER A O 1
ATOM 624 N N . LEU A 1 82 ? 5.804 -4.042 -4.139 1.00 94.69 82 LEU A N 1
ATOM 625 C CA . LEU A 1 82 ? 4.856 -4.760 -4.988 1.00 94.69 82 LEU A CA 1
ATOM 626 C C . LEU A 1 82 ? 5.414 -6.113 -5.436 1.00 94.69 82 LEU A C 1
ATOM 628 O O . LEU A 1 82 ? 4.666 -7.074 -5.572 1.00 94.69 82 LEU A O 1
ATOM 632 N N . THR A 1 83 ? 6.733 -6.223 -5.625 1.00 92.31 83 THR A N 1
ATOM 633 C CA . THR A 1 83 ? 7.347 -7.438 -6.180 1.00 92.31 83 THR A CA 1
ATOM 634 C C . THR A 1 83 ? 7.936 -8.384 -5.133 1.00 92.31 83 THR A C 1
ATOM 636 O O . THR A 1 83 ? 8.036 -9.580 -5.407 1.00 92.31 83 THR A O 1
ATOM 639 N N . THR A 1 84 ? 8.264 -7.922 -3.916 1.00 91.06 84 THR A N 1
ATOM 640 C CA . THR A 1 84 ? 9.049 -8.739 -2.961 1.00 91.06 84 THR A CA 1
ATOM 641 C C . THR A 1 84 ? 8.377 -9.047 -1.620 1.00 91.06 84 THR A C 1
ATOM 643 O O . THR A 1 84 ? 8.662 -10.102 -1.044 1.00 91.06 84 THR A O 1
ATOM 646 N N . CYS A 1 85 ? 7.480 -8.192 -1.117 1.00 92.69 85 CYS A N 1
ATOM 647 C CA . CYS A 1 85 ? 6.867 -8.390 0.200 1.00 92.69 85 CYS A CA 1
ATOM 648 C C . CYS A 1 85 ? 5.858 -9.547 0.205 1.00 92.69 85 CYS A C 1
ATOM 650 O O . CYS A 1 85 ? 5.140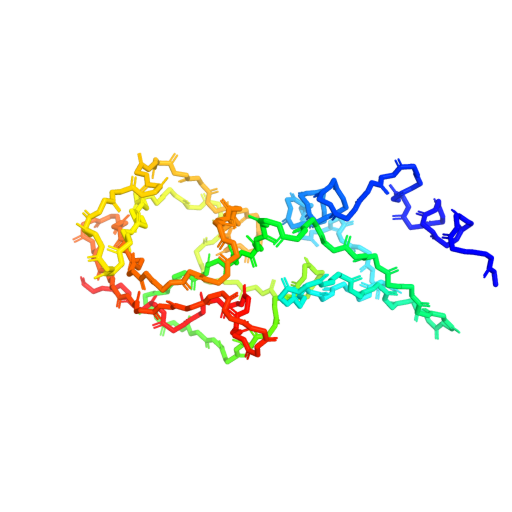 -9.773 -0.772 1.00 92.69 85 CYS A O 1
ATOM 652 N N . ARG A 1 86 ? 5.799 -10.272 1.333 1.00 95.00 86 ARG A N 1
ATOM 653 C CA . ARG A 1 86 ? 4.831 -11.349 1.591 1.00 95.00 86 ARG A CA 1
ATOM 654 C C . ARG A 1 86 ? 4.233 -11.229 2.994 1.00 95.00 86 ARG A C 1
ATOM 656 O O . ARG A 1 86 ? 4.964 -11.241 3.982 1.00 95.00 86 ARG A O 1
ATOM 663 N N . GLY A 1 87 ? 2.914 -11.131 3.063 1.00 96.75 87 GLY A N 1
ATOM 664 C CA . GLY A 1 87 ? 2.100 -11.225 4.266 1.00 96.75 87 GLY A CA 1
ATOM 665 C C . GLY A 1 87 ? 1.767 -12.673 4.631 1.00 96.75 87 GLY A C 1
ATOM 666 O O . GLY A 1 87 ? 1.931 -13.597 3.836 1.00 96.75 87 GLY A O 1
ATOM 667 N N . GLU A 1 88 ? 1.304 -12.872 5.865 1.00 97.50 88 GLU A N 1
ATOM 668 C CA . GLU A 1 88 ? 0.948 -14.195 6.395 1.00 97.50 88 GLU A CA 1
ATOM 669 C C . GLU A 1 88 ? -0.345 -14.750 5.771 1.00 97.50 88 GLU A C 1
ATOM 671 O O . GLU A 1 88 ? -0.451 -15.952 5.530 1.00 97.50 88 GLU A O 1
ATOM 676 N N . LEU A 1 89 ? -1.323 -13.879 5.513 1.00 97.12 89 LEU A N 1
ATOM 677 C CA . LEU A 1 89 ? -2.685 -14.251 5.134 1.00 97.12 89 LEU A CA 1
ATOM 678 C C . LEU A 1 89 ? -2.893 -14.116 3.621 1.00 97.12 89 LEU A C 1
ATOM 680 O O . LEU A 1 89 ? -3.541 -13.177 3.175 1.00 97.12 89 LEU A O 1
ATOM 684 N N . ALA A 1 90 ? -2.321 -15.022 2.825 1.00 97.50 90 ALA A N 1
ATOM 685 C CA . ALA A 1 90 ? -2.467 -15.041 1.364 1.00 97.50 90 ALA A CA 1
ATOM 686 C C . ALA A 1 90 ? -3.795 -15.656 0.904 1.00 97.50 90 ALA A C 1
ATOM 688 O O . ALA A 1 90 ? -4.147 -16.752 1.337 1.00 97.50 90 ALA A O 1
ATOM 689 N N . ASN A 1 91 ? -4.481 -14.997 -0.036 1.00 97.88 91 ASN A N 1
ATOM 690 C CA . ASN A 1 91 ? -5.774 -15.431 -0.585 1.00 97.88 91 ASN A CA 1
ATOM 691 C C . ASN A 1 91 ? -6.888 -15.602 0.473 1.00 97.88 91 ASN A C 1
ATOM 693 O O . ASN A 1 91 ? -7.799 -16.418 0.310 1.00 97.88 91 ASN A O 1
ATOM 697 N N . GLU A 1 92 ? -6.828 -14.821 1.551 1.00 98.31 92 GLU A N 1
ATOM 698 C CA . GLU A 1 92 ? -7.756 -14.878 2.678 1.00 98.31 92 GLU A CA 1
ATOM 699 C C . GLU A 1 92 ? -8.799 -13.764 2.609 1.00 98.31 92 GLU A C 1
ATOM 701 O O . GLU A 1 92 ? -8.530 -12.647 2.167 1.00 98.31 92 GLU A O 1
ATOM 706 N N . LYS A 1 93 ? -10.016 -14.059 3.074 1.00 98.25 93 LYS A N 1
ATOM 707 C CA . LYS A 1 93 ? -11.103 -13.072 3.119 1.00 98.25 93 LYS A CA 1
ATOM 708 C C . LYS A 1 93 ? -10.994 -12.194 4.355 1.00 98.25 93 LYS A C 1
ATOM 710 O O . LYS A 1 93 ? -10.913 -12.717 5.468 1.00 98.25 93 LYS A O 1
ATOM 715 N N . LEU A 1 94 ? -11.080 -10.886 4.154 1.00 98.19 94 LEU A N 1
ATOM 716 C CA . LEU A 1 94 ? -11.031 -9.872 5.201 1.00 98.19 94 LEU A CA 1
ATOM 717 C C . LEU A 1 94 ? -12.256 -8.963 5.095 1.00 98.19 94 LEU A C 1
ATOM 719 O O . LEU A 1 94 ? -12.629 -8.558 3.995 1.00 98.19 94 LEU A O 1
ATOM 723 N N . ASP A 1 95 ? -12.837 -8.606 6.235 1.00 98.31 95 ASP A N 1
ATOM 724 C CA . ASP A 1 95 ? -13.739 -7.459 6.330 1.00 98.31 95 ASP A CA 1
ATOM 725 C C . ASP A 1 95 ? -12.894 -6.252 6.754 1.00 98.31 95 ASP A C 1
ATOM 727 O O . ASP A 1 95 ? -12.275 -6.285 7.823 1.00 98.31 95 ASP A O 1
ATOM 731 N N . VAL A 1 96 ? -12.825 -5.224 5.904 1.00 98.19 96 VAL A N 1
ATOM 732 C CA . VAL A 1 96 ? -1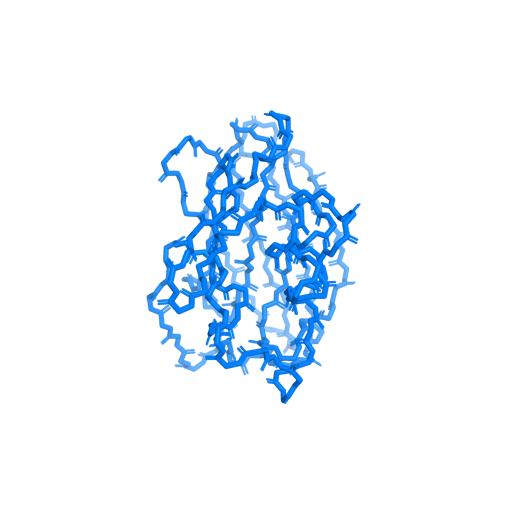1.940 -4.064 6.074 1.00 98.19 96 VAL A CA 1
ATOM 733 C C . VAL A 1 96 ? -12.762 -2.788 6.156 1.00 98.19 96 VAL A C 1
ATOM 735 O O . VAL A 1 96 ? -13.587 -2.498 5.290 1.00 98.19 96 VAL A O 1
ATOM 738 N N . GLN A 1 97 ? -12.485 -1.995 7.185 1.00 98.31 97 GLN A N 1
ATOM 739 C CA . GLN A 1 97 ? -13.067 -0.678 7.378 1.00 98.31 97 GLN A CA 1
ATOM 740 C C . GLN A 1 97 ? -11.960 0.359 7.536 1.00 98.31 97 GLN A C 1
ATOM 742 O O . GLN A 1 97 ? -11.076 0.203 8.373 1.00 98.31 97 GLN A O 1
ATOM 747 N N . ILE A 1 98 ? -12.027 1.428 6.744 1.00 98.00 98 ILE A N 1
ATOM 748 C CA . ILE A 1 98 ? -11.148 2.592 6.868 1.00 98.00 98 ILE A CA 1
ATOM 749 C C . ILE A 1 98 ? -12.006 3.789 7.243 1.00 98.00 98 ILE A C 1
ATOM 751 O O . ILE A 1 98 ? -12.916 4.164 6.499 1.00 98.00 98 ILE A O 1
ATOM 755 N N . THR A 1 99 ? -11.710 4.385 8.392 1.00 97.69 99 THR A N 1
ATOM 756 C CA . THR A 1 99 ? -12.454 5.523 8.939 1.00 97.69 99 THR A CA 1
ATOM 757 C C . THR A 1 99 ? -11.559 6.750 9.013 1.00 97.69 99 THR A C 1
ATOM 759 O O . THR A 1 99 ? -10.430 6.665 9.495 1.00 97.69 99 THR A O 1
ATOM 762 N N . ASP A 1 100 ? -12.073 7.886 8.557 1.00 95.88 100 ASP A N 1
ATOM 763 C CA . ASP A 1 100 ? -11.444 9.197 8.692 1.00 95.88 100 ASP A CA 1
ATOM 764 C C . ASP A 1 100 ? -11.412 9.624 10.167 1.00 95.88 100 ASP A C 1
ATOM 766 O O . ASP A 1 100 ? -12.445 9.664 10.841 1.00 95.88 100 ASP A O 1
ATOM 770 N N . SER A 1 101 ? -10.229 9.952 10.687 1.00 93.88 101 SER A N 1
ATOM 771 C CA . SER A 1 101 ? -10.065 10.263 12.114 1.00 93.88 101 SER A CA 1
ATOM 772 C C . SER A 1 101 ? -10.622 11.636 12.505 1.00 93.88 101 SER A C 1
ATOM 774 O O . SER A 1 101 ? -10.943 11.856 13.676 1.00 93.88 101 SER A O 1
ATOM 776 N N . ALA A 1 102 ? -10.742 12.569 11.559 1.00 91.38 102 ALA A N 1
ATOM 777 C CA . ALA A 1 102 ? -11.213 13.928 11.814 1.00 91.38 102 ALA A CA 1
ATOM 778 C C . ALA A 1 102 ? -12.747 14.024 11.805 1.00 91.38 102 ALA A C 1
ATOM 780 O O . ALA A 1 102 ? -13.335 14.757 12.604 1.00 91.38 102 ALA A O 1
ATOM 781 N N . THR A 1 103 ? -13.395 13.290 10.903 1.00 93.75 103 THR A N 1
ATOM 782 C CA . THR A 1 103 ? -14.846 13.328 10.662 1.00 93.75 103 THR A CA 1
ATOM 783 C C . THR A 1 103 ? -15.579 12.129 11.261 1.00 93.75 103 THR A C 1
ATOM 785 O O . THR A 1 103 ? -16.740 12.258 11.652 1.00 93.75 103 THR A O 1
ATOM 788 N N . GLY A 1 104 ? -14.906 10.981 11.385 1.00 93.69 104 GLY A N 1
ATOM 789 C CA . GLY A 1 104 ? -15.518 9.700 11.733 1.00 93.69 104 GLY A CA 1
ATOM 790 C C . GLY A 1 104 ? -16.252 9.030 10.567 1.00 93.69 104 GLY A C 1
ATOM 791 O O . GLY A 1 104 ? -16.950 8.037 10.786 1.00 93.69 104 GLY A O 1
ATOM 792 N N . ASP A 1 105 ? -16.128 9.564 9.349 1.00 94.81 105 ASP A N 1
ATOM 793 C CA . ASP A 1 105 ? -16.768 9.007 8.162 1.00 94.81 105 ASP A CA 1
ATOM 794 C C . ASP A 1 105 ? -16.019 7.763 7.665 1.00 94.81 105 ASP A C 1
ATOM 796 O O . ASP A 1 105 ? -14.789 7.690 7.679 1.00 94.81 105 ASP A O 1
ATOM 800 N N . ARG A 1 106 ? -16.772 6.760 7.202 1.00 95.19 106 ARG A N 1
ATOM 801 C CA . ARG A 1 106 ? -16.200 5.559 6.583 1.00 95.19 106 ARG A CA 1
ATOM 802 C C . ARG A 1 106 ? -15.813 5.869 5.144 1.00 95.19 106 ARG A C 1
ATOM 804 O O . ARG A 1 106 ? -16.682 6.182 4.331 1.00 95.19 106 ARG A O 1
ATOM 811 N N . VAL A 1 107 ? -14.526 5.748 4.844 1.00 95.06 107 VAL A N 1
ATOM 812 C CA . VAL A 1 107 ? -13.965 5.911 3.497 1.00 95.06 107 VAL A CA 1
ATOM 813 C C . VAL A 1 107 ? -13.982 4.578 2.748 1.00 95.06 107 VAL A C 1
ATOM 815 O O . VAL A 1 107 ? -14.297 4.555 1.563 1.00 95.06 107 VAL A O 1
ATOM 818 N N . ILE A 1 108 ? -13.716 3.474 3.454 1.00 96.62 108 ILE A N 1
ATOM 819 C CA . ILE A 1 108 ? -13.834 2.097 2.952 1.00 96.62 108 ILE A CA 1
ATOM 820 C C . ILE A 1 108 ? -14.635 1.274 3.965 1.00 96.62 108 ILE A C 1
ATOM 822 O O . ILE A 1 108 ? -14.450 1.425 5.175 1.00 96.62 108 ILE A O 1
ATOM 826 N N . ASP A 1 109 ? -15.522 0.412 3.476 1.00 97.06 109 ASP A N 1
ATOM 827 C CA . ASP A 1 109 ? -16.289 -0.555 4.272 1.00 97.06 109 ASP A CA 1
ATOM 828 C C . ASP A 1 109 ? -16.631 -1.749 3.371 1.00 97.06 109 ASP A C 1
ATOM 830 O O . ASP A 1 109 ? -17.745 -1.861 2.857 1.00 97.06 109 ASP A O 1
ATOM 834 N N . ASP A 1 110 ? -15.627 -2.587 3.108 1.00 95.56 110 ASP A N 1
ATOM 835 C CA . ASP A 1 110 ? -15.672 -3.618 2.073 1.00 95.56 110 ASP A CA 1
ATOM 836 C C . ASP A 1 110 ? -15.182 -4.976 2.579 1.00 95.56 110 ASP A C 1
ATOM 838 O O . ASP A 1 110 ? -14.316 -5.091 3.448 1.00 95.56 110 ASP A O 1
ATOM 842 N N . GLN A 1 111 ? -15.716 -6.031 1.965 1.00 97.56 111 GLN A N 1
ATOM 843 C CA . GLN A 1 111 ? -15.163 -7.372 2.082 1.00 97.56 111 GLN A CA 1
ATOM 844 C C . GLN A 1 111 ? -14.220 -7.625 0.906 1.00 97.56 111 GLN A C 1
ATOM 846 O O . GLN A 1 111 ? -14.653 -7.666 -0.249 1.00 97.56 111 GLN A O 1
ATOM 851 N N . VAL A 1 112 ? -12.942 -7.843 1.204 1.00 97.19 112 VAL A N 1
ATOM 852 C CA . VAL A 1 112 ? -11.892 -8.085 0.208 1.00 97.19 112 VAL A CA 1
ATOM 853 C C . VAL A 1 112 ? -11.283 -9.471 0.382 1.00 97.19 112 VAL A C 1
ATOM 855 O O . VAL A 1 112 ? -11.475 -10.145 1.394 1.00 97.19 112 VAL A O 1
ATOM 858 N N . THR A 1 113 ? -10.555 -9.926 -0.632 1.00 98.12 113 THR A N 1
ATOM 859 C CA . THR A 1 113 ? -9.660 -11.083 -0.520 1.00 98.12 113 THR A CA 1
ATOM 860 C C . THR A 1 113 ? -8.244 -10.567 -0.706 1.00 98.12 113 THR A C 1
ATOM 862 O O . THR A 1 113 ? -8.006 -9.832 -1.664 1.00 98.12 113 THR A O 1
ATOM 865 N N . THR A 1 114 ? -7.332 -10.903 0.203 1.00 98.12 114 THR A N 1
ATOM 866 C CA . THR A 1 114 ? -5.915 -10.571 0.024 1.00 98.12 114 THR A CA 1
ATOM 867 C C . THR A 1 114 ? -5.382 -11.226 -1.243 1.00 98.12 114 THR A C 1
ATOM 869 O O . THR A 1 114 ? -5.836 -12.298 -1.651 1.00 98.12 114 THR A O 1
ATOM 872 N N . PHE A 1 115 ? -4.411 -10.587 -1.881 1.00 97.94 115 PHE A N 1
ATOM 873 C CA . PHE A 1 115 ? -3.751 -11.142 -3.050 1.00 97.94 115 PHE A CA 1
ATOM 874 C C . PHE A 1 115 ? -2.854 -12.321 -2.656 1.00 97.94 115 PHE A C 1
ATOM 876 O O . PHE A 1 115 ? -2.709 -12.684 -1.482 1.00 97.94 115 PHE A O 1
ATOM 883 N N . ASP A 1 116 ? -2.217 -12.923 -3.654 1.00 97.25 116 ASP A N 1
ATOM 884 C CA . ASP A 1 116 ? -1.346 -14.082 -3.461 1.00 97.25 116 ASP A CA 1
ATOM 885 C C . ASP A 1 116 ? -0.109 -13.768 -2.593 1.00 97.25 116 ASP A C 1
ATOM 887 O O . ASP A 1 116 ? 0.459 -14.647 -1.947 1.00 97.25 116 ASP A O 1
ATOM 891 N N . ASN A 1 117 ? 0.277 -12.490 -2.498 1.00 96.25 117 ASN A N 1
ATOM 892 C CA . ASN A 1 117 ? 1.304 -12.019 -1.568 1.00 96.25 117 ASN A CA 1
ATOM 893 C C . ASN A 1 117 ? 0.794 -11.773 -0.143 1.00 96.25 117 ASN A C 1
ATOM 895 O O . ASN A 1 117 ? 1.597 -11.385 0.695 1.00 96.25 117 ASN A O 1
ATOM 899 N N . GLY A 1 118 ? -0.492 -11.956 0.155 1.00 97.19 118 GLY A N 1
ATOM 900 C CA . GLY A 1 118 ? -1.066 -11.718 1.483 1.00 97.1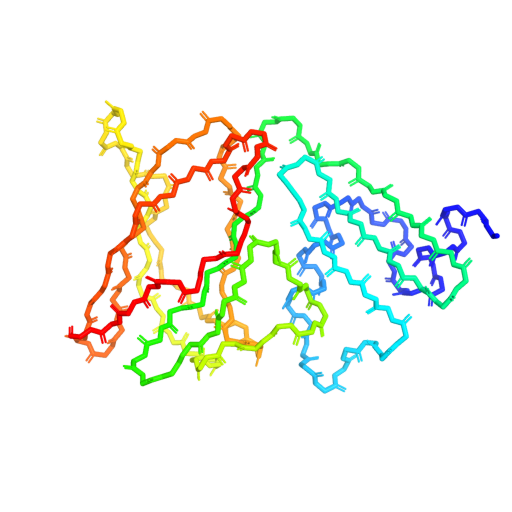9 118 GLY A CA 1
ATOM 901 C C . GLY A 1 118 ? -1.300 -10.258 1.855 1.00 97.19 118 GLY A C 1
ATOM 902 O O . GLY A 1 118 ? -1.547 -9.977 3.027 1.00 97.19 118 GLY A O 1
ATOM 903 N N . PHE A 1 119 ? -1.245 -9.346 0.885 1.00 98.12 119 PHE A N 1
ATOM 904 C CA . PHE A 1 119 ? -1.626 -7.946 1.057 1.00 98.12 119 PHE A CA 1
ATOM 905 C C . PHE A 1 119 ? -3.010 -7.669 0.461 1.00 98.12 119 PHE A C 1
ATOM 907 O O . PHE A 1 119 ? -3.489 -8.398 -0.406 1.00 98.12 119 PHE A O 1
ATOM 914 N N . ALA A 1 120 ? -3.648 -6.597 0.915 1.00 97.75 120 ALA A N 1
ATOM 915 C CA . ALA A 1 120 ? -4.790 -5.970 0.265 1.00 97.75 120 ALA A CA 1
ATOM 916 C C . ALA A 1 120 ? -4.494 -4.478 0.072 1.00 97.75 120 ALA A C 1
ATOM 918 O O . ALA A 1 120 ? -4.182 -3.775 1.035 1.00 97.75 120 ALA A O 1
ATOM 919 N N . GLY A 1 121 ? -4.575 -4.019 -1.175 1.00 97.25 121 GLY A N 1
ATOM 920 C CA . GLY A 1 121 ? -4.305 -2.640 -1.566 1.00 97.25 121 GLY A CA 1
ATOM 921 C C . GLY A 1 121 ? -5.544 -1.759 -1.578 1.00 97.25 121 GLY A C 1
ATOM 922 O O . GLY A 1 121 ? -6.612 -2.192 -2.014 1.00 97.25 121 GLY A O 1
ATOM 923 N N . PHE A 1 122 ? -5.391 -0.510 -1.143 1.00 97.38 122 PHE A N 1
ATOM 924 C CA . PHE A 1 122 ? -6.463 0.477 -1.109 1.00 97.38 122 PHE A CA 1
ATOM 925 C C . PHE A 1 122 ? -5.979 1.830 -1.616 1.00 97.38 122 PHE A C 1
ATOM 927 O O . PHE A 1 122 ? -4.970 2.365 -1.157 1.00 97.38 122 PHE A O 1
ATOM 934 N N . TRP A 1 123 ? -6.760 2.410 -2.523 1.00 97.00 123 TRP A N 1
ATOM 935 C CA . TRP A 1 123 ? -6.636 3.807 -2.913 1.00 97.00 123 TRP A CA 1
ATOM 936 C C . TRP A 1 123 ? -7.473 4.665 -1.970 1.00 97.00 123 TRP A C 1
ATOM 938 O O . TRP A 1 123 ? -8.696 4.527 -1.914 1.00 97.00 123 TRP A O 1
ATOM 948 N N . VAL A 1 124 ? -6.813 5.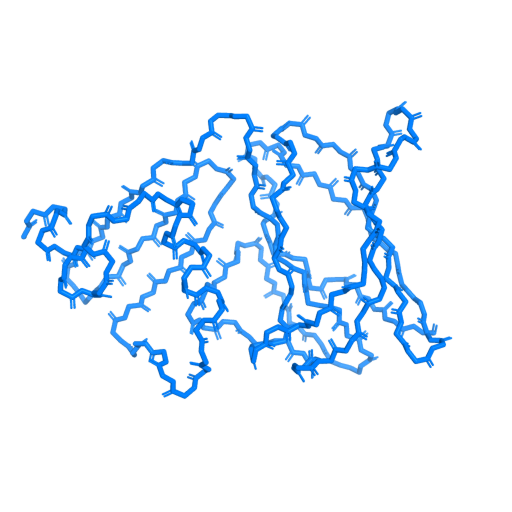558 -1.245 1.00 95.50 124 VAL A N 1
ATOM 949 C CA . VAL A 1 124 ? -7.420 6.471 -0.268 1.00 95.50 124 VAL A CA 1
ATOM 950 C C . VAL A 1 124 ? -7.062 7.921 -0.619 1.00 95.50 124 VAL A C 1
ATOM 952 O O . VAL A 1 124 ? -6.162 8.138 -1.436 1.00 95.50 124 VAL A O 1
ATOM 955 N N . PRO A 1 125 ? -7.753 8.928 -0.055 1.00 94.25 125 PRO A N 1
ATOM 956 C CA . PRO A 1 125 ? -7.350 10.321 -0.229 1.00 94.25 125 PRO A CA 1
ATOM 957 C C . PRO A 1 125 ? -5.903 10.565 0.236 1.00 94.25 125 PRO A C 1
ATOM 959 O O . PRO A 1 125 ? -5.435 9.941 1.193 1.00 94.25 125 PRO A O 1
ATOM 962 N N . SER A 1 126 ? -5.201 11.472 -0.440 1.00 92.44 126 SER A N 1
ATOM 963 C CA . SER A 1 126 ? -3.920 12.011 0.036 1.00 92.44 126 SER A CA 1
ATOM 964 C C . SER A 1 126 ? -4.125 12.970 1.218 1.00 92.44 126 SER A C 1
ATOM 966 O O . SER A 1 126 ? -5.233 13.471 1.424 1.00 92.44 126 SER A O 1
ATOM 968 N N . ASP A 1 127 ? -3.067 13.200 2.009 1.00 91.75 127 ASP A N 1
ATOM 969 C CA . ASP A 1 127 ? -3.095 14.043 3.224 1.00 91.75 127 ASP A CA 1
ATOM 970 C C . ASP A 1 127 ? -4.235 13.662 4.194 1.00 91.75 127 ASP A C 1
ATOM 972 O O . ASP A 1 127 ? -4.985 14.488 4.717 1.00 91.75 127 ASP A O 1
ATOM 976 N N . PHE A 1 128 ? -4.397 12.353 4.386 1.00 91.62 128 PHE A N 1
ATOM 977 C CA . PHE A 1 128 ? -5.456 11.728 5.166 1.00 91.62 128 PHE A CA 1
ATOM 978 C C . PHE A 1 128 ? -4.885 11.100 6.441 1.00 91.62 128 PHE A C 1
ATOM 980 O O . PHE A 1 128 ? -3.809 10.505 6.427 1.00 91.62 128 PHE A O 1
ATOM 987 N N . GLU A 1 129 ? -5.624 11.183 7.548 1.00 96.50 129 GLU A N 1
ATOM 988 C CA . GLU A 1 129 ? -5.351 10.432 8.778 1.00 96.50 129 GLU A CA 1
ATOM 989 C C . GLU A 1 129 ? -6.556 9.557 9.117 1.00 96.50 129 GLU A C 1
ATOM 991 O O . GLU A 1 129 ? -7.683 10.039 9.266 1.00 96.50 129 GLU A O 1
ATOM 996 N N . GLY A 1 130 ? -6.327 8.261 9.312 1.00 96.19 130 GLY A N 1
ATOM 997 C CA . GLY A 1 130 ? -7.410 7.305 9.492 1.00 96.19 130 GLY A CA 1
ATOM 998 C C . GLY A 1 130 ? -7.084 6.162 10.430 1.00 96.19 130 GLY A C 1
ATOM 999 O O . GLY A 1 130 ? -5.956 5.977 10.884 1.00 96.19 130 GLY A O 1
ATOM 1000 N N . THR A 1 131 ? -8.115 5.376 10.710 1.00 98.06 131 THR A N 1
ATOM 1001 C CA . THR A 1 131 ? -8.007 4.094 11.406 1.00 98.06 131 THR A CA 1
ATOM 1002 C C . THR A 1 131 ? -8.448 2.985 10.463 1.00 98.06 131 THR A C 1
ATOM 1004 O O . THR A 1 131 ? -9.487 3.105 9.811 1.00 98.06 131 THR A O 1
ATOM 1007 N N . ILE A 1 132 ? -7.644 1.929 10.387 1.00 98.25 132 ILE A N 1
ATOM 1008 C CA . ILE A 1 132 ? -7.949 0.686 9.685 1.00 98.25 132 ILE A CA 1
ATOM 1009 C C . ILE A 1 132 ? -8.410 -0.321 10.732 1.00 98.25 132 ILE A C 1
ATOM 1011 O O . ILE A 1 132 ? -7.645 -0.656 11.636 1.00 98.25 132 ILE A O 1
ATOM 1015 N N . ASP A 1 133 ? -9.612 -0.856 10.564 1.00 98.19 133 ASP A N 1
ATOM 1016 C CA . ASP A 1 133 ? -10.135 -1.980 11.331 1.00 98.19 133 ASP A CA 1
ATOM 1017 C C . ASP A 1 133 ? -10.292 -3.193 10.411 1.00 98.19 133 ASP A C 1
ATOM 1019 O O . ASP A 1 133 ? -10.908 -3.107 9.346 1.00 98.19 133 ASP A O 1
ATOM 1023 N N . ILE A 1 134 ? -9.742 -4.338 10.823 1.00 98.50 134 ILE A N 1
ATOM 1024 C CA . ILE A 1 134 ? -9.844 -5.599 10.078 1.00 98.50 134 ILE A CA 1
ATOM 1025 C C . ILE A 1 134 ? -10.452 -6.680 10.955 1.00 98.50 134 ILE A C 1
ATOM 1027 O O . ILE A 1 134 ? -10.044 -6.870 12.103 1.00 98.50 134 ILE A O 1
ATOM 1031 N N . THR A 1 135 ? -11.392 -7.431 10.382 1.00 98.06 135 THR A N 1
ATOM 1032 C CA . THR A 1 135 ? -11.918 -8.673 10.955 1.00 98.06 135 THR A CA 1
ATOM 1033 C C . THR A 1 135 ? -11.668 -9.848 10.013 1.00 98.06 135 THR A C 1
ATOM 1035 O O . THR A 1 135 ? -11.859 -9.752 8.803 1.00 98.06 135 THR A O 1
ATOM 1038 N N . HIS A 1 136 ? -11.252 -10.978 10.581 1.00 97.44 136 HIS A N 1
ATOM 1039 C CA . HIS A 1 136 ? -11.030 -12.228 9.856 1.00 97.44 136 HIS A CA 1
ATOM 1040 C C . HIS A 1 136 ? -11.232 -13.418 10.799 1.00 97.44 136 HIS A C 1
ATOM 1042 O O . HIS A 1 136 ? -10.653 -13.468 11.884 1.00 97.44 136 HIS A O 1
ATOM 1048 N N . GLU A 1 137 ? -12.094 -14.362 10.409 1.00 95.12 137 GLU A N 1
ATOM 1049 C CA . GLU A 1 137 ? -12.415 -15.578 11.179 1.00 95.12 137 GLU A CA 1
ATOM 1050 C C . GLU A 1 137 ? -12.737 -15.335 12.672 1.00 95.12 137 GLU A C 1
ATOM 1052 O O . GLU A 1 137 ? -12.390 -16.124 13.552 1.00 95.12 137 GLU A O 1
ATOM 1057 N N . GLY A 1 138 ? -13.418 -14.226 12.976 1.00 95.44 138 GLY A N 1
ATOM 1058 C CA . GLY A 1 138 ? -13.800 -13.857 14.343 1.00 95.44 138 GLY A CA 1
ATOM 1059 C C . GLY A 1 138 ? -12.682 -13.235 15.188 1.00 95.44 138 GLY A C 1
ATOM 1060 O O . GLY A 1 138 ? -12.927 -12.940 16.356 1.00 95.44 138 GLY A O 1
ATOM 1061 N N . LYS A 1 139 ? -11.493 -13.017 14.617 1.00 97.94 139 LYS A N 1
ATOM 1062 C CA . LYS A 1 139 ? -10.429 -12.182 15.189 1.00 97.94 139 LYS A CA 1
ATOM 1063 C C . LYS A 1 139 ? -10.520 -10.777 14.624 1.00 97.94 139 LYS A C 1
ATOM 1065 O O . LYS A 1 139 ? -10.966 -10.599 13.490 1.00 97.94 139 LYS A O 1
ATOM 1070 N N . SER A 1 140 ? -10.034 -9.805 15.382 1.00 98.12 140 SER A N 1
ATOM 1071 C CA . SER A 1 140 ? -10.005 -8.408 14.944 1.00 98.12 140 SER A CA 1
ATOM 1072 C C . SER A 1 140 ? -8.698 -7.719 15.309 1.00 98.12 140 SER A C 1
ATOM 1074 O O . SER A 1 140 ? -8.030 -8.117 16.265 1.00 98.12 140 SER A O 1
ATOM 1076 N N . GLY A 1 141 ? -8.356 -6.675 14.565 1.00 98.12 141 GLY A N 1
ATOM 1077 C CA . GLY A 1 141 ? -7.234 -5.789 14.849 1.00 98.12 141 GLY A CA 1
ATOM 1078 C C . GLY A 1 141 ? -7.497 -4.395 14.295 1.00 98.12 141 GLY A C 1
ATOM 1079 O O . GLY A 1 141 ? -8.323 -4.228 13.399 1.00 98.12 141 GLY A O 1
ATOM 1080 N N . SER A 1 142 ? -6.809 -3.406 14.860 1.00 97.88 142 SER A N 1
ATOM 1081 C CA . SER A 1 142 ? -6.985 -1.995 14.520 1.00 97.88 142 SER A CA 1
ATOM 1082 C C . SER A 1 142 ? -5.642 -1.278 14.543 1.00 97.88 142 SER A C 1
ATOM 1084 O O . SER A 1 142 ? -4.815 -1.555 15.419 1.00 97.88 142 SER A O 1
ATOM 1086 N N . VAL A 1 143 ? -5.415 -0.375 13.592 1.00 97.75 143 VAL A N 1
ATOM 1087 C CA . VAL A 1 143 ? -4.193 0.433 13.509 1.00 97.75 143 VAL A CA 1
ATOM 1088 C C . VAL A 1 143 ? -4.499 1.806 12.912 1.00 97.75 143 VAL A C 1
ATOM 1090 O O . VAL A 1 143 ? -5.307 1.931 11.994 1.00 97.75 143 VAL A O 1
ATOM 1093 N N . GLY A 1 144 ? -3.863 2.846 13.448 1.00 96.94 144 GLY A N 1
ATOM 1094 C CA . GLY A 1 144 ? -3.900 4.182 12.853 1.00 96.94 144 GLY A CA 1
ATOM 1095 C C . GLY A 1 144 ? -2.884 4.302 11.720 1.00 96.94 144 GLY A C 1
ATOM 1096 O O . GLY A 1 144 ? -1.815 3.697 11.788 1.00 96.94 144 GLY A O 1
ATOM 1097 N N . PHE A 1 145 ? -3.193 5.097 10.703 1.00 96.50 145 PHE A N 1
ATOM 1098 C CA . PHE A 1 145 ? -2.278 5.390 9.601 1.00 96.50 145 PHE A CA 1
ATOM 1099 C C . PHE A 1 145 ? -2.485 6.813 9.073 1.00 96.50 145 PHE A C 1
ATOM 1101 O O . PHE A 1 145 ? -3.470 7.480 9.401 1.00 96.50 145 PHE A O 1
ATOM 1108 N N . SER A 1 146 ? -1.543 7.261 8.248 1.00 96.12 146 SER A N 1
ATOM 1109 C CA . SER A 1 146 ? -1.590 8.543 7.550 1.00 96.12 146 SER A CA 1
ATOM 1110 C C . SER A 1 146 ? -1.155 8.364 6.095 1.00 96.12 146 SER A C 1
ATOM 1112 O O . SER A 1 146 ? -0.499 7.376 5.771 1.00 96.12 146 SER A O 1
ATOM 1114 N N . THR A 1 147 ? -1.514 9.311 5.233 1.00 94.81 147 THR A N 1
ATOM 1115 C CA . THR A 1 147 ? -1.026 9.451 3.851 1.00 94.81 147 THR A CA 1
ATOM 1116 C C . THR A 1 147 ? -0.356 10.810 3.613 1.00 94.81 147 THR A C 1
ATOM 1118 O O . THR A 1 147 ? -0.380 11.344 2.505 1.00 94.81 147 THR A O 1
ATOM 1121 N N . ALA A 1 148 ? 0.227 11.396 4.664 1.00 92.94 148 ALA A N 1
ATOM 1122 C CA . ALA A 1 148 ? 1.110 12.555 4.545 1.00 92.94 148 ALA A CA 1
ATOM 1123 C C . ALA A 1 148 ? 2.383 12.229 3.730 1.00 92.94 148 ALA A C 1
ATOM 1125 O O . ALA A 1 148 ? 2.700 11.064 3.491 1.00 92.94 148 ALA A O 1
ATOM 1126 N N . GLU A 1 149 ? 3.134 13.262 3.334 1.00 87.31 149 GLU A N 1
ATOM 1127 C CA . GLU A 1 149 ? 4.286 13.171 2.413 1.00 87.31 149 GLU A CA 1
ATOM 1128 C C . GLU A 1 149 ? 5.386 12.170 2.832 1.00 87.31 149 GLU A C 1
ATOM 1130 O O . GLU A 1 149 ? 6.118 11.676 1.981 1.00 87.31 149 GLU A O 1
ATOM 1135 N N . ASP A 1 150 ? 5.525 11.851 4.122 1.00 88.50 150 ASP A N 1
ATOM 1136 C CA . ASP A 1 150 ? 6.513 10.900 4.654 1.00 88.50 150 ASP A CA 1
ATOM 1137 C C . ASP A 1 150 ? 5.882 9.647 5.281 1.00 88.50 150 ASP A C 1
ATOM 1139 O O . ASP A 1 150 ? 6.548 8.898 6.004 1.00 88.50 150 ASP A O 1
ATOM 1143 N N . ALA A 1 151 ? 4.594 9.412 5.025 1.00 93.12 151 ALA A N 1
ATOM 1144 C CA . ALA A 1 151 ? 3.860 8.325 5.643 1.00 93.12 151 ALA A CA 1
ATOM 1145 C C . ALA A 1 151 ? 4.192 6.952 5.035 1.00 93.12 151 ALA A C 1
ATOM 1147 O O . ALA A 1 151 ? 4.589 6.810 3.877 1.00 93.12 151 ALA A O 1
ATOM 1148 N N . ALA A 1 152 ? 4.004 5.908 5.843 1.00 94.75 152 ALA A N 1
ATOM 1149 C CA . ALA A 1 152 ? 4.159 4.533 5.394 1.00 94.75 152 ALA A CA 1
ATOM 1150 C C . ALA A 1 152 ? 3.049 4.161 4.398 1.00 94.75 152 ALA A C 1
ATOM 1152 O O . ALA A 1 152 ? 1.866 4.366 4.665 1.00 94.75 152 ALA A O 1
ATOM 1153 N N . THR A 1 153 ? 3.426 3.538 3.284 1.00 96.81 153 THR A N 1
ATOM 1154 C CA . THR A 1 153 ? 2.485 2.950 2.312 1.00 96.81 153 THR A CA 1
ATOM 1155 C C . THR A 1 153 ? 2.258 1.456 2.564 1.00 96.81 153 THR A C 1
ATOM 1157 O O . THR A 1 153 ? 1.396 0.841 1.937 1.00 96.81 153 THR A O 1
ATOM 1160 N N . CYS A 1 154 ? 3.020 0.862 3.489 1.00 97.38 154 CYS A N 1
ATOM 1161 C CA . CYS A 1 154 ? 2.960 -0.545 3.871 1.00 97.38 154 CYS A CA 1
ATOM 1162 C C . CYS A 1 154 ? 2.497 -0.683 5.324 1.00 97.38 154 CYS A C 1
ATOM 1164 O O . CYS A 1 154 ? 3.172 -0.218 6.241 1.00 97.38 154 CYS A O 1
ATOM 1166 N N . ILE A 1 155 ? 1.364 -1.344 5.551 1.00 97.56 155 ILE A N 1
ATOM 1167 C CA . ILE A 1 155 ? 0.794 -1.543 6.887 1.00 97.56 155 ILE A CA 1
ATOM 1168 C C . ILE A 1 155 ? 0.888 -3.023 7.257 1.00 97.56 155 ILE A C 1
ATOM 1170 O O . ILE A 1 155 ? 0.021 -3.826 6.910 1.00 97.56 155 ILE A O 1
ATOM 1174 N N . THR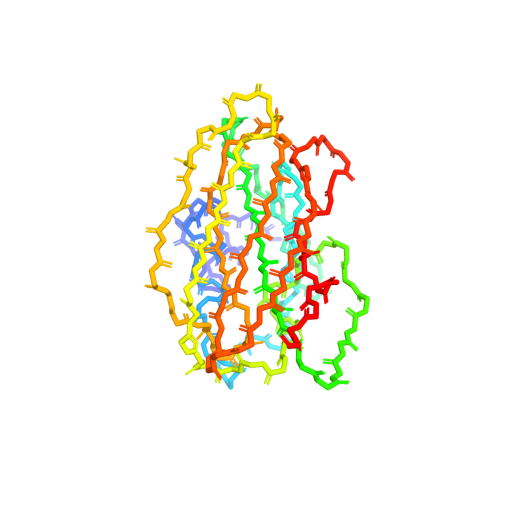 A 1 156 ? 1.950 -3.387 7.978 1.00 96.81 156 THR A N 1
ATOM 1175 C CA . THR A 1 156 ? 2.198 -4.757 8.472 1.00 96.81 156 THR A CA 1
ATOM 1176 C C . THR A 1 156 ? 2.070 -4.886 9.995 1.00 96.81 156 THR A C 1
ATOM 1178 O O . THR A 1 156 ? 2.061 -5.994 10.537 1.00 96.81 156 THR A O 1
ATOM 1181 N N . ASP A 1 157 ? 1.884 -3.765 10.698 1.00 94.81 157 ASP A N 1
ATOM 1182 C CA . ASP A 1 157 ? 1.733 -3.686 12.158 1.00 94.81 157 ASP A CA 1
ATOM 1183 C C . ASP A 1 157 ? 0.284 -3.909 12.639 1.00 94.81 157 ASP A C 1
ATOM 1185 O O . ASP A 1 157 ? -0.123 -3.437 13.701 1.00 94.81 157 ASP A O 1
ATOM 1189 N N . LEU A 1 158 ? -0.513 -4.671 11.883 1.00 97.19 158 LEU A N 1
ATOM 1190 C CA . LEU A 1 158 ? -1.910 -4.965 12.208 1.00 97.19 158 LEU A CA 1
ATOM 1191 C C . LEU A 1 158 ? -2.069 -6.424 12.650 1.00 97.19 158 LEU A C 1
ATOM 1193 O O . LEU A 1 158 ? -2.280 -7.332 11.843 1.00 97.19 158 LEU A O 1
ATOM 1197 N N . ARG A 1 159 ? -1.986 -6.651 13.967 1.00 97.75 159 ARG A N 1
ATOM 1198 C CA . ARG A 1 159 ? -2.199 -7.978 14.555 1.00 97.75 159 ARG A CA 1
ATOM 1199 C C . ARG A 1 159 ? -3.676 -8.256 14.826 1.00 97.75 159 ARG A C 1
ATOM 1201 O O . ARG A 1 159 ? -4.338 -7.472 15.500 1.00 97.75 159 ARG A O 1
ATOM 1208 N N . LEU A 1 160 ? -4.148 -9.423 14.404 1.00 98.12 160 LEU A N 1
ATOM 1209 C CA . LEU A 1 160 ? -5.486 -9.939 14.671 1.00 98.12 160 LEU A CA 1
ATOM 1210 C C . LEU A 1 160 ? -5.484 -10.865 15.894 1.00 98.12 160 LEU A C 1
ATOM 1212 O O . LEU A 1 160 ? -4.683 -11.806 15.973 1.00 98.12 160 LEU A O 1
ATOM 1216 N N . SER A 1 161 ? -6.406 -10.633 16.832 1.00 94.56 161 SER A N 1
ATOM 1217 C CA . SER A 1 161 ? -6.578 -11.450 18.047 1.00 94.56 161 SER A CA 1
ATOM 1218 C C . SER A 1 161 ? -8.028 -11.659 18.450 1.00 94.56 161 SER A C 1
ATOM 1220 O O . SER A 1 161 ? -8.875 -10.836 18.031 1.00 94.56 161 SER A O 1
#

Organism: Brevibacterium aurantiacum (NCBI:txid273384)

pLDDT: mean 95.68, std 2.65, range [81.75, 98.5]

Sequence (161 aa):
MSTEEFLSEHGLGGMDAVEAIDHLDQQAVDDRPSDLMASVYPDEVVLAGEAQEVTLDLPEEKSYVSIAPYVSTTHDCFYHSLTTCRGELANEKLDVQITDSATGDRVIDDQVTTFDNGFAGFWVPSDFEGTIDITHEGKSGSVGFSTAEDAATCITDLRLS